Protein AF-A0A378C3D7-F1 (afdb_monomer)

InterPro domains:
  IPR007324 Sugar-binding domain, putative [PF04198] (3-172)
  IPR037171 NagB/RpiA transferase-like [SSF100950] (11-172)
  IPR051054 Bacterial SorC Transcriptional Regulators [PTHR34294] (16-173)

Structure (mmCIF, N/CA/C/O backbone):
data_AF-A0A378C3D7-F1
#
_entry.id   AF-A0A378C3D7-F1
#
loop_
_atom_site.group_PDB
_atom_site.id
_atom_site.type_symbol
_atom_site.label_atom_id
_atom_site.label_alt_id
_atom_site.label_comp_id
_atom_site.label_asym_id
_atom_site.label_entity_id
_atom_site.label_seq_id
_atom_site.pdbx_PDB_ins_code
_atom_site.Cartn_x
_atom_site.Cartn_y
_atom_site.Cartn_z
_atom_site.occupancy
_atom_site.B_iso_or_equiv
_atom_site.auth_seq_id
_atom_site.auth_comp_id
_atom_site.auth_asym_id
_atom_site.auth_atom_id
_atom_site.pdbx_PDB_model_num
ATOM 1 N N . MET A 1 1 ? 0.720 -15.425 -2.023 1.00 91.00 1 MET A N 1
ATOM 2 C CA . MET A 1 1 ? 1.687 -14.823 -2.971 1.00 91.00 1 MET A CA 1
ATOM 3 C C . MET A 1 1 ? 2.067 -13.434 -2.490 1.00 91.00 1 MET A C 1
ATOM 5 O O . MET A 1 1 ? 1.344 -12.910 -1.651 1.00 91.00 1 MET A O 1
ATOM 9 N N . ALA A 1 2 ? 3.160 -12.861 -2.989 1.00 94.19 2 ALA A N 1
ATOM 10 C CA . ALA A 1 2 ? 3.454 -11.440 -2.799 1.00 94.19 2 ALA A CA 1
ATOM 11 C C . ALA A 1 2 ? 2.635 -10.584 -3.788 1.00 94.19 2 ALA A C 1
ATOM 13 O O . ALA A 1 2 ? 2.364 -11.031 -4.901 1.00 94.19 2 ALA A O 1
ATOM 14 N N . LEU A 1 3 ? 2.231 -9.380 -3.369 1.00 95.75 3 LEU A N 1
ATOM 15 C CA . LEU A 1 3 ? 1.492 -8.393 -4.187 1.00 95.75 3 LEU A CA 1
ATOM 16 C C . LEU A 1 3 ? 2.310 -7.125 -4.470 1.00 95.75 3 LEU A C 1
ATOM 18 O O . LEU A 1 3 ? 1.850 -6.202 -5.136 1.00 95.75 3 LEU A O 1
ATOM 22 N N . ILE A 1 4 ? 3.506 -7.059 -3.905 1.00 94.62 4 ILE A N 1
ATOM 23 C CA . ILE A 1 4 ? 4.456 -5.963 -3.993 1.00 94.62 4 ILE A CA 1
ATOM 24 C C . ILE A 1 4 ? 5.833 -6.556 -3.723 1.00 94.62 4 ILE A C 1
ATOM 26 O O . ILE A 1 4 ? 5.930 -7.555 -3.013 1.00 94.62 4 ILE A O 1
ATOM 30 N N . SER A 1 5 ? 6.868 -5.940 -4.279 1.00 91.00 5 SER A N 1
ATOM 31 C CA . SER A 1 5 ? 8.249 -6.229 -3.913 1.00 91.00 5 SER A CA 1
ATOM 32 C C . SER A 1 5 ? 8.703 -5.346 -2.754 1.00 91.00 5 SER A C 1
ATOM 34 O O . SER A 1 5 ? 8.339 -4.166 -2.644 1.00 91.00 5 SER A O 1
ATOM 36 N N . ALA A 1 6 ? 9.523 -5.902 -1.879 1.00 85.25 6 ALA A N 1
ATOM 37 C CA . ALA A 1 6 ? 10.177 -5.186 -0.801 1.00 85.25 6 ALA A CA 1
ATOM 38 C C . ALA A 1 6 ? 11.645 -4.866 -1.103 1.00 85.25 6 ALA A C 1
ATOM 40 O O . ALA A 1 6 ? 12.421 -4.611 -0.185 1.00 85.25 6 ALA A O 1
ATOM 41 N N . MET A 1 7 ? 11.987 -4.825 -2.393 1.00 87.06 7 MET A N 1
ATOM 42 C CA . MET A 1 7 ? 13.275 -4.393 -2.925 1.00 87.06 7 MET A CA 1
ATOM 43 C C . MET A 1 7 ? 13.296 -2.880 -3.183 1.00 87.06 7 MET A C 1
ATOM 45 O O . MET A 1 7 ? 12.411 -2.354 -3.870 1.00 87.06 7 MET A O 1
ATOM 49 N N . ASN A 1 8 ? 14.289 -2.183 -2.628 1.00 80.56 8 ASN A N 1
ATOM 50 C CA . ASN A 1 8 ? 14.536 -0.762 -2.890 1.00 80.56 8 ASN A CA 1
ATOM 51 C C . ASN A 1 8 ? 15.337 -0.548 -4.195 1.00 80.56 8 ASN A C 1
ATOM 53 O O . ASN A 1 8 ? 15.676 -1.503 -4.893 1.00 80.56 8 ASN A O 1
ATOM 57 N N . ALA A 1 9 ? 15.637 0.711 -4.531 1.00 77.38 9 ALA A N 1
ATOM 58 C CA . ALA A 1 9 ? 16.337 1.074 -5.768 1.00 77.38 9 ALA A CA 1
ATOM 59 C C . ALA A 1 9 ? 17.765 0.498 -5.875 1.00 77.38 9 ALA A C 1
ATOM 61 O O . ALA A 1 9 ? 18.245 0.282 -6.984 1.00 77.38 9 ALA A O 1
ATOM 62 N N . ASP A 1 10 ? 18.407 0.196 -4.743 1.00 83.25 10 ASP A N 1
ATOM 63 C CA . ASP A 1 10 ? 19.747 -0.403 -4.679 1.00 83.25 10 ASP A CA 1
ATOM 64 C C . ASP A 1 10 ? 19.713 -1.943 -4.693 1.00 83.25 10 ASP A C 1
ATOM 66 O O . ASP A 1 10 ? 20.746 -2.603 -4.557 1.00 83.25 10 ASP A O 1
ATOM 70 N N . GLY A 1 11 ? 18.525 -2.542 -4.822 1.00 79.62 11 GLY A N 1
ATOM 71 C CA . GLY A 1 11 ? 18.344 -3.992 -4.812 1.00 79.62 11 GLY A CA 1
ATOM 72 C C . GLY A 1 11 ? 18.308 -4.619 -3.414 1.00 79.62 11 GLY A C 1
ATOM 73 O O . GLY A 1 11 ? 18.298 -5.845 -3.299 1.00 79.62 11 GLY A O 1
ATOM 74 N N . GLN A 1 12 ? 18.286 -3.819 -2.343 1.00 82.06 12 GLN A N 1
ATOM 75 C CA . GLN A 1 12 ? 18.181 -4.332 -0.977 1.00 82.06 12 GLN A CA 1
ATOM 76 C C . GLN A 1 12 ? 16.732 -4.688 -0.655 1.00 82.06 12 GLN A C 1
ATOM 78 O O . GLN A 1 12 ? 15.825 -3.871 -0.822 1.00 82.06 12 GLN A O 1
ATOM 83 N N . CYS A 1 13 ? 16.525 -5.903 -0.154 1.00 81.69 13 CYS A N 1
ATOM 84 C CA . CYS A 1 13 ? 15.226 -6.375 0.306 1.00 81.69 13 CYS A CA 1
ATOM 85 C C . CYS A 1 13 ? 15.108 -6.221 1.823 1.00 81.69 13 CYS A C 1
ATOM 87 O O . CYS A 1 13 ? 16.076 -6.449 2.551 1.00 81.69 13 CYS A O 1
ATOM 89 N N . ASN A 1 14 ? 13.909 -5.914 2.312 1.00 81.75 14 ASN A N 1
ATOM 90 C CA . ASN A 1 14 ? 13.586 -6.045 3.733 1.00 81.75 14 ASN A CA 1
ATOM 91 C C . ASN A 1 14 ? 12.668 -7.260 3.987 1.00 81.75 14 ASN A C 1
ATOM 93 O O . ASN A 1 14 ? 12.234 -7.955 3.067 1.00 81.75 14 ASN A O 1
ATOM 97 N N . TYR A 1 15 ? 12.358 -7.513 5.259 1.00 80.75 15 TYR A N 1
ATOM 98 C CA . TYR A 1 15 ? 11.633 -8.709 5.698 1.00 80.75 15 TYR A CA 1
ATOM 99 C C . TYR A 1 15 ? 10.174 -8.799 5.206 1.00 80.75 15 TYR A C 1
ATOM 101 O O . TYR A 1 15 ? 9.528 -9.829 5.407 1.00 80.75 15 TYR A O 1
ATOM 109 N N . TYR A 1 16 ? 9.604 -7.755 4.589 1.00 81.25 16 TYR A N 1
ATOM 110 C CA . TYR A 1 16 ? 8.207 -7.809 4.142 1.00 81.25 16 TYR A CA 1
ATOM 111 C C . TYR A 1 16 ? 7.995 -8.819 3.002 1.00 81.25 16 TYR A C 1
ATOM 113 O O . TYR A 1 16 ? 6.922 -9.423 2.943 1.00 81.25 16 TYR A O 1
ATOM 121 N N . ASP A 1 17 ? 9.012 -9.088 2.173 1.00 77.50 17 ASP A N 1
ATOM 122 C CA . ASP A 1 17 ? 8.954 -10.154 1.155 1.00 77.50 17 ASP A CA 1
ATOM 123 C C . ASP A 1 17 ? 8.973 -11.567 1.767 1.00 77.50 17 ASP A C 1
ATOM 125 O O . ASP A 1 17 ? 8.538 -12.534 1.131 1.00 77.50 17 ASP A O 1
ATOM 129 N N . ASP A 1 18 ? 9.402 -11.702 3.027 1.00 83.62 18 ASP A N 1
ATOM 130 C CA . ASP A 1 18 ? 9.397 -12.983 3.730 1.00 83.62 18 ASP A CA 1
ATOM 131 C C . ASP A 1 18 ? 8.004 -13.344 4.249 1.00 83.62 18 ASP A C 1
ATOM 133 O O . ASP A 1 18 ? 7.686 -14.526 4.376 1.00 83.62 18 ASP A O 1
ATOM 137 N N . VAL A 1 19 ? 7.136 -12.366 4.532 1.00 90.56 19 VAL A N 1
ATOM 138 C CA . VAL A 1 19 ? 5.809 -12.625 5.122 1.00 90.56 19 VAL A CA 1
ATOM 139 C C . VAL A 1 19 ? 4.958 -13.550 4.233 1.00 90.56 19 VAL A C 1
ATOM 141 O O . VAL A 1 19 ? 4.476 -14.577 4.733 1.00 90.56 19 VAL A O 1
ATOM 144 N N . PRO A 1 20 ? 4.810 -13.297 2.915 1.00 91.31 20 PRO A N 1
ATOM 145 C CA . PRO A 1 20 ? 4.125 -14.225 2.016 1.00 91.31 20 PRO A CA 1
ATOM 146 C C . PRO A 1 20 ? 4.796 -15.607 1.922 1.00 91.31 20 PRO A C 1
ATOM 148 O O . PRO A 1 20 ? 4.104 -16.628 1.819 1.00 91.31 20 PRO A O 1
ATOM 151 N N . LEU A 1 21 ? 6.130 -15.670 1.980 1.00 91.44 21 LEU A N 1
ATOM 152 C CA . LEU A 1 21 ? 6.882 -16.927 1.961 1.00 91.44 21 LEU A CA 1
ATOM 153 C C . LEU A 1 21 ? 6.651 -17.750 3.242 1.00 91.44 21 LEU A C 1
ATOM 155 O O . LEU A 1 21 ? 6.434 -18.961 3.186 1.00 91.44 21 LEU A O 1
ATOM 159 N N . LEU A 1 22 ? 6.651 -17.107 4.408 1.00 93.12 22 LEU A N 1
ATOM 160 C CA . LEU A 1 22 ? 6.389 -17.751 5.696 1.00 93.12 22 LEU A CA 1
ATOM 161 C C . LEU A 1 22 ? 4.962 -18.303 5.767 1.00 93.12 22 LEU A C 1
ATOM 163 O O . LEU A 1 22 ? 4.762 -19.428 6.235 1.00 93.12 22 LEU A O 1
ATOM 167 N N . LEU A 1 23 ? 3.980 -17.552 5.258 1.00 92.31 23 LEU A N 1
ATOM 168 C CA . LEU A 1 23 ? 2.599 -18.018 5.156 1.00 92.31 23 LEU A CA 1
ATOM 169 C C . LEU A 1 23 ? 2.502 -19.260 4.263 1.00 92.31 23 LEU A C 1
ATOM 171 O O . LEU A 1 23 ? 1.975 -20.284 4.696 1.00 92.31 23 LEU A O 1
ATOM 175 N N . THR A 1 24 ? 3.048 -19.197 3.044 1.00 93.00 24 THR A N 1
ATOM 176 C CA . THR A 1 24 ? 2.981 -20.321 2.091 1.00 93.00 24 THR A CA 1
ATOM 177 C C . THR A 1 24 ? 3.657 -21.582 2.622 1.00 93.00 24 THR A C 1
ATOM 179 O O . THR A 1 24 ? 3.104 -22.670 2.457 1.00 93.00 24 THR A O 1
ATOM 182 N N . ARG A 1 25 ? 4.778 -21.452 3.346 1.00 93.69 25 ARG A N 1
ATOM 183 C CA . ARG A 1 25 ? 5.426 -22.574 4.047 1.00 93.69 25 ARG A CA 1
ATOM 184 C C . ARG A 1 25 ? 4.510 -23.226 5.083 1.00 93.69 25 ARG A C 1
ATOM 186 O O . ARG A 1 25 ? 4.433 -24.452 5.125 1.00 93.69 25 ARG A O 1
ATOM 193 N N . LYS A 1 26 ? 3.795 -22.435 5.893 1.00 95.69 26 LYS A N 1
ATOM 194 C CA . LYS A 1 26 ? 2.877 -22.959 6.924 1.00 95.69 26 LYS A CA 1
ATOM 195 C C . LYS A 1 26 ? 1.714 -23.753 6.328 1.00 95.69 26 LYS A C 1
ATOM 197 O O . LYS A 1 26 ? 1.339 -24.774 6.894 1.00 95.69 26 LYS A O 1
ATOM 202 N N . ILE A 1 27 ? 1.180 -23.318 5.187 1.00 94.81 27 ILE A N 1
ATOM 203 C CA . ILE A 1 27 ? 0.044 -23.979 4.518 1.00 94.81 27 ILE A CA 1
ATOM 204 C C . ILE A 1 27 ? 0.467 -24.959 3.410 1.00 94.81 27 ILE A C 1
ATOM 206 O O . ILE A 1 27 ? -0.389 -25.521 2.736 1.00 94.81 27 ILE A O 1
ATOM 210 N N . LYS A 1 28 ? 1.778 -25.165 3.207 1.00 94.38 28 LYS A N 1
ATOM 211 C CA . LYS A 1 28 ? 2.359 -26.004 2.140 1.00 94.38 28 LYS A CA 1
ATOM 212 C C . LYS A 1 28 ? 1.839 -25.657 0.733 1.00 94.38 28 LYS A C 1
ATOM 214 O O . LYS A 1 28 ? 1.642 -26.540 -0.099 1.00 94.38 28 LYS A O 1
ATOM 219 N N . ALA A 1 29 ? 1.622 -24.370 0.466 1.00 93.44 29 ALA A N 1
ATOM 220 C CA . ALA A 1 29 ? 1.157 -23.878 -0.830 1.00 93.44 29 ALA A CA 1
ATOM 221 C C . ALA A 1 29 ? 2.322 -23.502 -1.757 1.00 93.44 29 ALA A C 1
ATOM 223 O O . ALA A 1 29 ? 3.445 -23.256 -1.315 1.00 93.44 29 ALA A O 1
ATOM 224 N N . LYS A 1 30 ? 2.031 -23.398 -3.060 1.00 92.31 30 LYS A N 1
ATOM 225 C CA . LYS A 1 30 ? 2.955 -22.790 -4.025 1.00 92.31 30 LYS A CA 1
ATOM 226 C C . LYS A 1 30 ? 3.147 -21.310 -3.702 1.00 92.31 30 LYS A C 1
ATOM 228 O O . LYS A 1 30 ? 2.216 -20.628 -3.270 1.00 92.31 30 LYS A O 1
ATOM 233 N N . TYR A 1 31 ? 4.351 -20.815 -3.957 1.00 92.56 31 TYR A N 1
ATOM 234 C CA . TYR A 1 31 ? 4.706 -19.429 -3.715 1.00 92.56 31 TYR A CA 1
ATOM 235 C C . TYR A 1 31 ? 5.035 -18.699 -5.016 1.00 92.56 31 TYR A C 1
ATOM 237 O O . TYR A 1 31 ? 5.780 -19.207 -5.849 1.00 92.56 31 TYR A O 1
ATOM 245 N N . TYR A 1 32 ? 4.474 -17.500 -5.159 1.00 93.31 32 TYR A N 1
ATOM 246 C CA . TYR A 1 32 ? 4.713 -16.592 -6.273 1.00 93.31 32 TYR A CA 1
ATOM 247 C C . TYR A 1 32 ? 5.266 -15.289 -5.701 1.00 93.31 32 TYR A C 1
ATOM 249 O O . TYR A 1 32 ? 4.608 -14.662 -4.862 1.00 93.31 32 TYR A O 1
ATOM 257 N N . GLN A 1 33 ? 6.472 -14.932 -6.141 1.00 92.00 33 GLN A N 1
ATOM 258 C CA . GLN A 1 33 ? 7.124 -13.656 -5.851 1.00 92.00 33 GLN A CA 1
ATOM 259 C C . GLN A 1 33 ? 6.627 -12.566 -6.802 1.00 92.00 33 GLN A C 1
ATOM 261 O O . GLN A 1 33 ? 6.254 -12.874 -7.937 1.00 92.00 33 GLN A O 1
ATOM 266 N N . TRP A 1 34 ? 6.648 -11.308 -6.355 1.00 94.31 34 TRP A N 1
ATOM 267 C CA . TRP A 1 34 ? 6.307 -10.171 -7.209 1.00 94.31 34 TRP A CA 1
ATOM 268 C C . TRP A 1 34 ? 7.497 -9.828 -8.124 1.00 94.31 34 TRP A C 1
ATOM 270 O O . TRP A 1 34 ? 8.564 -9.491 -7.616 1.00 94.31 34 TRP A O 1
ATOM 280 N N . PRO A 1 35 ? 7.375 -9.940 -9.460 1.00 92.75 35 PRO A N 1
ATOM 281 C CA . PRO A 1 35 ? 8.528 -9.943 -10.361 1.00 92.75 35 PRO A CA 1
ATOM 282 C C . PRO A 1 35 ? 8.864 -8.539 -10.896 1.00 92.75 35 PRO A C 1
ATOM 284 O O . PRO A 1 35 ? 9.059 -8.373 -12.097 1.00 92.75 35 PRO A O 1
ATOM 287 N N . ALA A 1 36 ? 8.868 -7.529 -10.028 1.00 93.00 36 ALA A N 1
ATOM 288 C CA . ALA A 1 36 ? 9.195 -6.143 -10.370 1.00 93.00 36 ALA A CA 1
ATOM 289 C C . ALA A 1 36 ? 9.684 -5.390 -9.120 1.00 93.00 36 ALA A C 1
ATOM 291 O O . ALA A 1 36 ? 9.287 -5.769 -8.014 1.00 93.00 36 ALA A O 1
ATOM 292 N N . PRO A 1 37 ? 10.514 -4.338 -9.254 1.00 92.00 37 PRO A N 1
ATOM 293 C CA . PRO A 1 37 ? 10.870 -3.467 -8.133 1.00 92.00 37 PRO A CA 1
ATOM 294 C C . PRO A 1 37 ? 9.627 -2.759 -7.597 1.00 92.00 37 PRO A C 1
ATOM 296 O O . PRO A 1 37 ? 8.656 -2.594 -8.331 1.00 92.00 37 PRO A O 1
ATOM 299 N N . ARG A 1 38 ? 9.638 -2.301 -6.339 1.00 93.31 38 ARG A N 1
ATOM 300 C CA . ARG A 1 38 ? 8.477 -1.590 -5.772 1.00 93.31 38 ARG A CA 1
ATOM 301 C C . ARG A 1 38 ? 8.052 -0.404 -6.643 1.00 93.31 38 ARG A C 1
ATOM 303 O O . ARG A 1 38 ? 6.891 -0.324 -7.039 1.00 93.31 38 ARG A O 1
ATOM 310 N N . TYR A 1 39 ? 9.008 0.465 -6.948 1.00 94.44 39 TYR A N 1
ATOM 311 C CA . TYR A 1 39 ? 8.848 1.604 -7.842 1.00 94.44 39 TYR A CA 1
ATOM 312 C C . TYR A 1 39 ? 9.810 1.439 -9.014 1.00 94.44 39 TYR A C 1
ATOM 314 O O . TYR A 1 39 ? 10.985 1.137 -8.801 1.00 94.44 39 TYR A O 1
ATOM 322 N N . ALA A 1 40 ? 9.314 1.629 -10.231 1.00 94.56 40 ALA A N 1
ATOM 323 C CA . ALA A 1 40 ? 10.167 1.820 -11.395 1.00 94.56 40 ALA A CA 1
ATOM 324 C C . ALA A 1 40 ? 10.882 3.182 -11.308 1.00 94.56 40 ALA A C 1
ATOM 326 O O . ALA A 1 40 ? 10.387 4.110 -10.666 1.00 94.56 40 ALA A O 1
ATOM 327 N N . GLN A 1 41 ? 12.036 3.315 -11.955 1.00 91.88 41 GLN A N 1
ATOM 328 C CA . GLN A 1 41 ? 12.819 4.556 -11.967 1.00 91.88 41 GLN A CA 1
ATOM 329 C C . GLN A 1 41 ? 12.444 5.485 -13.129 1.00 91.88 41 GLN A C 1
ATOM 331 O O . GLN A 1 41 ? 12.866 6.637 -13.159 1.00 91.88 41 GLN A O 1
ATOM 336 N N . SER A 1 42 ? 11.667 4.995 -14.098 1.00 94.38 42 SER A N 1
ATOM 337 C CA . SER A 1 42 ? 11.177 5.774 -15.238 1.00 94.38 42 SER A CA 1
ATOM 338 C C . SER A 1 42 ? 9.884 5.186 -15.805 1.00 94.38 42 SER A C 1
ATOM 340 O O . SER A 1 42 ? 9.555 4.026 -15.549 1.00 94.38 42 SER A O 1
ATOM 342 N N . ALA A 1 43 ? 9.174 5.972 -16.619 1.00 95.69 43 ALA A N 1
ATOM 343 C CA . ALA A 1 43 ? 7.978 5.512 -17.323 1.00 95.69 43 ALA A CA 1
ATOM 344 C C . ALA A 1 43 ? 8.276 4.346 -18.285 1.00 95.69 43 ALA A C 1
ATOM 346 O O . ALA A 1 43 ? 7.506 3.389 -18.336 1.00 95.69 43 ALA A O 1
ATOM 347 N N . ASP A 1 44 ? 9.419 4.385 -18.977 1.00 96.81 44 ASP A N 1
ATOM 348 C CA . ASP A 1 44 ? 9.853 3.312 -19.879 1.00 96.81 44 ASP A CA 1
ATOM 349 C C . ASP A 1 44 ? 10.126 2.015 -19.103 1.00 96.81 44 ASP A C 1
ATOM 351 O O . ASP A 1 44 ? 9.729 0.926 -19.520 1.00 96.81 44 ASP A O 1
ATOM 355 N N . GLU A 1 45 ? 10.767 2.118 -17.933 1.00 94.94 45 GLU A N 1
ATOM 356 C CA . GLU A 1 45 ? 11.005 0.963 -17.066 1.00 94.94 45 GLU A CA 1
ATOM 357 C C . GLU A 1 45 ? 9.692 0.417 -16.487 1.00 94.94 45 GLU A C 1
ATOM 359 O O . GLU A 1 45 ? 9.485 -0.798 -16.438 1.00 94.94 45 GLU A O 1
ATOM 364 N N . TYR A 1 46 ? 8.779 1.304 -16.085 1.00 96.00 46 TYR A N 1
ATOM 365 C CA . TYR A 1 46 ? 7.445 0.926 -15.630 1.00 96.00 46 TYR A 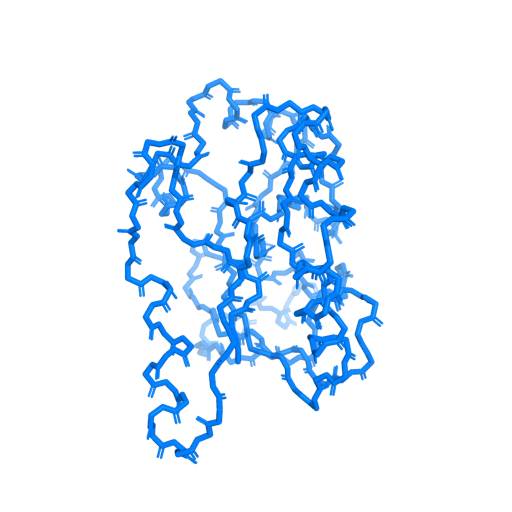CA 1
ATOM 366 C C . TYR A 1 46 ? 6.703 0.123 -16.704 1.00 96.00 46 TYR A C 1
ATOM 368 O O . TYR A 1 46 ? 6.211 -0.977 -16.437 1.00 96.00 46 TYR A O 1
ATOM 376 N N . GLU A 1 47 ? 6.677 0.630 -17.939 1.00 96.75 47 GLU A N 1
ATOM 377 C CA . GLU A 1 47 ? 6.051 -0.054 -19.068 1.00 96.75 47 GLU A CA 1
ATOM 378 C C . GLU A 1 47 ? 6.731 -1.399 -19.353 1.00 96.75 47 GLU A C 1
ATOM 380 O O . GLU A 1 47 ? 6.048 -2.416 -19.518 1.00 96.75 47 GLU A O 1
ATOM 385 N N . MET A 1 48 ? 8.065 -1.447 -19.334 1.00 96.44 48 MET A N 1
ATOM 386 C CA . MET A 1 48 ? 8.829 -2.684 -19.502 1.00 96.44 48 MET A CA 1
ATOM 387 C C . MET A 1 48 ? 8.429 -3.745 -18.463 1.00 96.44 48 MET A C 1
ATOM 389 O O . MET A 1 48 ? 8.158 -4.893 -18.832 1.00 96.44 48 MET A O 1
ATOM 393 N N . TRP A 1 49 ? 8.357 -3.388 -17.175 1.00 95.19 49 TRP A N 1
ATOM 394 C CA . TRP A 1 49 ? 7.947 -4.319 -16.120 1.00 95.19 49 TRP A CA 1
ATOM 395 C C . TRP A 1 49 ? 6.496 -4.764 -16.293 1.00 95.19 49 TRP A C 1
ATOM 397 O O . TRP A 1 49 ? 6.224 -5.965 -16.305 1.00 95.19 49 TRP A O 1
ATOM 407 N N . CYS A 1 50 ? 5.565 -3.829 -16.490 1.00 93.50 50 CYS A N 1
ATOM 408 C CA . CYS A 1 50 ? 4.136 -4.138 -16.569 1.00 93.50 50 CYS A CA 1
ATOM 409 C C . CYS A 1 50 ? 3.745 -4.920 -17.836 1.00 93.50 50 CYS A C 1
ATOM 411 O O . CYS A 1 50 ? 2.756 -5.664 -17.846 1.00 93.50 50 CYS A O 1
ATOM 413 N N . THR A 1 51 ? 4.524 -4.803 -18.912 1.00 94.81 51 THR A N 1
ATOM 414 C CA . THR A 1 51 ? 4.316 -5.568 -20.149 1.00 94.81 51 THR A CA 1
ATOM 415 C C . THR A 1 51 ? 5.034 -6.919 -20.159 1.00 94.81 51 THR A C 1
ATOM 417 O O . THR A 1 51 ? 4.684 -7.787 -20.967 1.00 94.81 51 THR A O 1
ATOM 420 N N . ASN A 1 52 ? 5.965 -7.153 -19.228 1.00 95.69 52 ASN A N 1
ATOM 421 C CA . ASN A 1 52 ? 6.711 -8.401 -19.120 1.00 95.69 52 ASN A CA 1
ATOM 422 C C . ASN A 1 52 ? 5.784 -9.616 -18.907 1.00 95.69 52 ASN A C 1
ATOM 424 O O . ASN A 1 52 ? 4.859 -9.603 -18.090 1.00 95.69 52 ASN A O 1
ATOM 428 N N . ARG A 1 53 ? 6.072 -10.724 -19.607 1.00 96.50 53 ARG A N 1
ATOM 429 C CA . ARG A 1 53 ? 5.297 -11.977 -19.519 1.00 96.50 53 ARG A CA 1
ATOM 430 C C . ARG A 1 53 ? 5.160 -12.492 -18.083 1.00 96.50 53 ARG A C 1
ATOM 432 O O . ARG A 1 53 ? 4.086 -12.966 -17.708 1.00 96.50 53 ARG A O 1
ATOM 439 N N . LEU A 1 54 ? 6.235 -12.437 -17.296 1.00 95.06 54 LEU A N 1
ATOM 440 C CA . LEU A 1 54 ? 6.240 -12.927 -15.919 1.00 95.06 54 LEU A CA 1
ATOM 441 C C . LEU A 1 54 ? 5.370 -12.041 -15.023 1.00 95.06 54 LEU A C 1
ATOM 443 O O . LEU A 1 54 ? 4.547 -12.572 -14.280 1.00 95.06 54 LEU A O 1
ATOM 447 N N . PHE A 1 55 ? 5.477 -10.717 -15.161 1.00 95.75 55 PHE A N 1
ATOM 448 C CA . PHE A 1 55 ? 4.630 -9.763 -14.443 1.00 95.75 55 PHE A CA 1
ATOM 449 C C . PHE A 1 55 ? 3.147 -9.987 -14.730 1.00 95.75 55 PHE A C 1
ATOM 451 O O . PHE A 1 55 ? 2.354 -10.119 -13.798 1.00 95.75 55 PHE A O 1
ATOM 458 N N . ARG A 1 56 ? 2.773 -10.130 -16.006 1.00 95.94 56 ARG A N 1
ATOM 459 C CA . ARG A 1 56 ? 1.386 -10.426 -16.404 1.00 95.94 56 ARG A CA 1
ATOM 460 C C . ARG A 1 56 ? 0.894 -11.763 -15.857 1.00 95.94 56 ARG A C 1
ATOM 462 O O . ARG A 1 56 ? -0.243 -11.852 -15.406 1.00 95.94 56 ARG A O 1
ATOM 469 N N . SER A 1 57 ? 1.747 -12.788 -15.859 1.00 95.81 57 SER A N 1
ATOM 470 C CA . SER A 1 57 ? 1.396 -14.112 -15.328 1.00 95.81 57 SER A CA 1
ATOM 471 C C . SER A 1 57 ? 1.140 -14.065 -13.819 1.00 95.81 57 SER A C 1
ATOM 473 O O . SER A 1 57 ? 0.123 -14.574 -13.355 1.00 95.81 57 SER A O 1
ATOM 475 N N . VAL A 1 58 ? 2.026 -13.421 -13.049 1.00 95.38 58 VAL A N 1
ATOM 476 C CA . VAL A 1 58 ? 1.872 -13.289 -11.589 1.00 95.38 58 VAL A CA 1
ATOM 477 C C . VAL A 1 58 ? 0.698 -12.373 -11.234 1.00 95.38 58 VAL A C 1
ATOM 479 O O . VAL A 1 58 ? -0.098 -12.723 -10.367 1.00 95.38 58 VAL A O 1
ATOM 482 N N . SER A 1 59 ? 0.527 -11.257 -11.946 1.00 95.38 59 SER A N 1
ATOM 483 C CA . SER A 1 59 ? -0.638 -10.371 -11.795 1.00 95.38 59 SER A CA 1
ATOM 484 C C . SER A 1 59 ? -1.951 -11.095 -12.098 1.00 95.38 59 SER A C 1
ATOM 486 O O . SER A 1 59 ? -2.947 -10.880 -11.413 1.00 95.38 59 SER A O 1
ATOM 488 N N . GLY A 1 60 ? -1.948 -11.999 -13.084 1.00 95.56 60 GLY A N 1
ATOM 489 C CA . GLY A 1 60 ? -3.080 -12.873 -13.384 1.00 95.56 60 GLY A CA 1
ATOM 490 C C . GLY A 1 60 ? -3.454 -13.759 -12.198 1.00 95.56 60 GLY A C 1
ATOM 491 O O . GLY A 1 60 ? -4.621 -13.816 -11.837 1.00 95.56 60 GLY A O 1
ATOM 492 N N . VAL A 1 61 ? -2.472 -14.374 -11.531 1.00 94.88 61 VAL A N 1
ATOM 493 C CA . VAL A 1 61 ? -2.720 -15.164 -10.311 1.00 94.88 61 VAL A CA 1
ATOM 494 C C . VAL A 1 61 ? -3.253 -14.286 -9.169 1.00 94.88 61 VAL A C 1
ATOM 496 O O . VAL A 1 61 ? -4.161 -14.710 -8.464 1.00 94.88 61 VAL A O 1
ATOM 499 N N . ALA A 1 62 ? -2.742 -13.060 -9.004 1.00 95.25 62 ALA A N 1
ATOM 500 C CA . ALA A 1 62 ? -3.225 -12.126 -7.978 1.00 95.25 62 ALA A CA 1
ATOM 501 C C . ALA A 1 62 ? -4.683 -11.700 -8.201 1.00 95.25 62 ALA A C 1
ATOM 503 O O . ALA A 1 62 ? -5.433 -11.533 -7.242 1.00 95.25 62 ALA A O 1
ATOM 504 N N . ARG A 1 63 ? -5.098 -11.568 -9.464 1.00 95.69 63 ARG A N 1
ATOM 505 C CA . ARG A 1 63 ? -6.476 -11.237 -9.839 1.00 95.69 63 ARG A CA 1
ATOM 506 C C . ARG A 1 63 ? -7.476 -12.340 -9.492 1.00 95.69 63 ARG A C 1
ATOM 508 O O . ARG A 1 63 ? -8.608 -12.023 -9.152 1.00 95.69 63 ARG A O 1
ATOM 515 N N . GLU A 1 64 ? -7.053 -13.600 -9.542 1.00 95.56 64 GLU A N 1
ATOM 516 C CA . GLU A 1 64 ? -7.879 -14.760 -9.176 1.00 95.56 64 GLU A CA 1
ATOM 517 C C . GLU A 1 64 ? -7.797 -15.099 -7.673 1.00 95.56 64 GLU A C 1
ATOM 519 O O . GLU A 1 64 ? -8.142 -16.206 -7.267 1.00 95.56 64 GLU A O 1
ATOM 524 N N . ALA A 1 65 ? -7.286 -14.194 -6.830 1.00 96.06 65 ALA A N 1
ATOM 525 C CA . ALA A 1 65 ? -7.152 -14.463 -5.404 1.00 96.06 65 ALA A CA 1
ATOM 526 C C . ALA A 1 65 ? -8.520 -14.614 -4.716 1.00 96.06 65 ALA A C 1
ATOM 528 O O . ALA A 1 65 ? -9.386 -13.748 -4.835 1.00 96.06 65 ALA A O 1
ATOM 529 N N . ASP A 1 66 ? -8.673 -15.664 -3.903 1.00 96.81 66 ASP A N 1
ATOM 530 C CA . ASP A 1 66 ? -9.867 -15.872 -3.070 1.00 96.81 66 ASP A CA 1
ATOM 531 C C . ASP A 1 66 ? -9.928 -14.920 -1.865 1.00 96.81 66 ASP A C 1
ATOM 533 O O . ASP A 1 66 ? -10.996 -14.671 -1.310 1.00 96.81 66 ASP A O 1
ATOM 537 N N . VAL A 1 67 ? -8.775 -14.409 -1.423 1.00 97.25 67 VAL A N 1
ATOM 538 C CA . VAL A 1 67 ? -8.635 -13.462 -0.311 1.00 97.25 67 VAL A CA 1
ATOM 539 C C . VAL A 1 67 ? -7.309 -12.710 -0.418 1.00 97.25 67 VAL A C 1
ATOM 541 O O . VAL A 1 67 ? -6.282 -13.274 -0.802 1.00 97.25 67 VAL A O 1
ATOM 544 N N . ILE A 1 68 ? -7.322 -11.436 -0.033 1.00 97.94 68 ILE A N 1
ATOM 545 C CA . ILE A 1 68 ? -6.149 -10.562 0.012 1.00 97.94 68 ILE A CA 1
ATOM 546 C C . ILE A 1 68 ? -5.935 -10.081 1.447 1.00 97.94 68 ILE A C 1
ATOM 548 O O . ILE A 1 68 ? -6.864 -9.588 2.084 1.00 97.94 68 ILE A O 1
ATOM 552 N N . PHE A 1 69 ? -4.696 -10.179 1.931 1.00 97.38 69 PHE A N 1
ATOM 553 C CA . PHE A 1 69 ? -4.270 -9.621 3.214 1.00 97.38 69 PHE A CA 1
ATOM 554 C C . PHE A 1 69 ? -3.267 -8.493 2.987 1.00 97.38 69 PHE A C 1
ATOM 556 O O . PHE A 1 69 ? -2.303 -8.673 2.242 1.00 97.38 69 PHE A O 1
ATOM 563 N N . VAL A 1 70 ? -3.477 -7.348 3.637 1.00 97.44 70 VAL A N 1
ATOM 564 C CA . VAL A 1 70 ? -2.606 -6.169 3.506 1.00 97.44 70 VAL A CA 1
ATOM 565 C C . VAL A 1 70 ? -2.318 -5.511 4.853 1.00 97.44 70 VAL A C 1
ATOM 567 O O . VAL A 1 70 ? -3.071 -5.647 5.815 1.00 97.44 70 VAL A O 1
ATOM 570 N N . GLY A 1 71 ? -1.209 -4.782 4.922 1.00 96.94 71 GLY A N 1
ATOM 571 C CA . GLY A 1 71 ? -0.985 -3.777 5.957 1.00 96.94 71 GLY A CA 1
ATOM 572 C C . GLY A 1 71 ? -1.455 -2.401 5.486 1.00 96.94 71 GLY A C 1
ATOM 573 O O . GLY A 1 71 ? -1.673 -2.188 4.295 1.00 96.94 71 GLY A O 1
ATOM 574 N N . ILE A 1 72 ? -1.579 -1.470 6.432 1.00 98.19 72 ILE A N 1
ATOM 575 C CA . ILE A 1 72 ? -1.779 -0.043 6.151 1.00 98.19 72 ILE A CA 1
ATOM 576 C C . ILE A 1 72 ? -0.671 0.732 6.865 1.00 98.19 72 ILE A C 1
ATOM 578 O O . ILE A 1 72 ? -0.433 0.535 8.071 1.00 98.19 72 ILE A O 1
ATOM 582 N N . GLY A 1 73 ? 0.028 1.580 6.116 1.00 96.56 73 GLY A N 1
ATOM 583 C CA . GLY A 1 73 ? 1.082 2.458 6.611 1.00 96.56 73 GLY A CA 1
ATOM 584 C C . GLY A 1 73 ? 0.616 3.915 6.666 1.00 96.56 73 GLY A C 1
ATOM 585 O O . GLY A 1 73 ? -0.114 4.347 5.779 1.00 96.56 73 GLY A O 1
ATOM 586 N N . PRO A 1 74 ? 0.997 4.696 7.691 1.00 97.12 74 PRO A N 1
ATOM 587 C CA . PRO A 1 74 ? 0.834 6.144 7.654 1.00 97.12 74 PRO A CA 1
ATOM 588 C C . PRO A 1 74 ? 1.927 6.779 6.785 1.00 97.12 74 PRO A C 1
ATOM 590 O O . PRO A 1 74 ? 3.040 6.252 6.706 1.00 97.12 74 PRO A O 1
ATOM 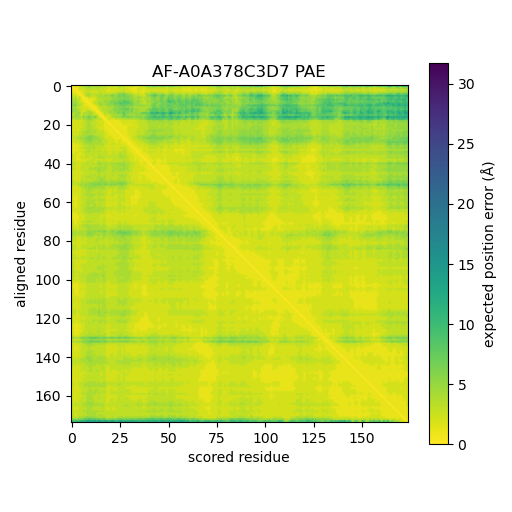593 N N . LEU A 1 75 ? 1.640 7.940 6.199 1.00 96.88 75 LEU A N 1
ATOM 594 C CA . LEU A 1 75 ? 2.670 8.786 5.601 1.00 96.88 75 LEU A CA 1
ATOM 595 C C . LEU A 1 75 ? 3.340 9.620 6.704 1.00 96.88 75 LEU A C 1
ATOM 597 O O . LEU A 1 75 ? 2.666 10.232 7.530 1.00 96.88 75 LEU A O 1
ATOM 601 N N . GLY A 1 76 ? 4.671 9.625 6.742 1.00 94.44 76 GLY A N 1
ATOM 602 C CA . GLY A 1 76 ? 5.441 10.451 7.673 1.00 94.44 76 GLY A CA 1
ATOM 603 C C . GLY A 1 76 ? 6.859 9.937 7.903 1.00 94.44 76 GLY A C 1
ATOM 604 O O . GLY A 1 76 ? 7.192 8.804 7.559 1.00 94.44 76 GLY A O 1
ATOM 605 N N . THR A 1 77 ? 7.706 10.745 8.538 1.00 91.62 77 THR A N 1
ATOM 606 C CA . THR A 1 77 ? 9.138 10.434 8.747 1.00 91.62 77 THR A CA 1
ATOM 607 C C . THR A 1 77 ? 9.389 9.232 9.662 1.00 91.62 77 THR A C 1
ATOM 609 O O . THR A 1 77 ? 10.465 8.640 9.650 1.00 91.62 77 THR A O 1
ATOM 612 N N . GLN A 1 78 ? 8.393 8.835 10.458 1.00 92.56 78 GLN A N 1
ATOM 613 C CA . GLN A 1 78 ? 8.462 7.629 11.285 1.00 92.56 78 GLN A CA 1
ATOM 614 C C . GLN A 1 78 ? 7.972 6.365 10.568 1.00 92.56 78 GLN A C 1
ATOM 616 O O . GLN A 1 78 ? 8.106 5.275 11.129 1.00 92.56 78 GLN A O 1
ATOM 621 N N . SER A 1 79 ? 7.426 6.497 9.355 1.00 93.31 79 SER A N 1
ATOM 622 C CA . SER A 1 79 ? 6.917 5.372 8.573 1.00 93.31 79 SER A CA 1
ATOM 623 C C . SER A 1 79 ? 8.056 4.461 8.088 1.00 93.31 79 SER A C 1
ATOM 625 O O . SER A 1 79 ? 9.135 4.956 7.748 1.00 93.31 79 SER A O 1
ATOM 627 N N . PRO A 1 80 ? 7.833 3.135 8.012 1.00 91.56 80 PRO A N 1
ATOM 628 C CA . PRO A 1 80 ? 8.818 2.215 7.446 1.00 91.56 80 PRO A CA 1
ATOM 629 C C . PRO A 1 80 ? 9.189 2.559 6.002 1.00 91.56 80 PRO A C 1
ATOM 631 O O . PRO A 1 80 ? 10.353 2.488 5.642 1.00 91.56 80 PRO A O 1
ATOM 634 N N . ILE A 1 81 ? 8.224 3.002 5.185 1.00 92.31 81 ILE A N 1
ATOM 635 C CA . ILE A 1 81 ? 8.476 3.304 3.769 1.00 92.31 81 ILE A CA 1
ATOM 636 C C . ILE A 1 81 ? 9.490 4.444 3.579 1.00 92.31 81 ILE A C 1
ATOM 638 O O . ILE A 1 81 ? 10.279 4.409 2.640 1.00 92.31 81 ILE A O 1
ATOM 642 N N . PHE A 1 82 ? 9.523 5.405 4.506 1.00 94.12 82 PHE A N 1
ATOM 643 C CA . PHE A 1 82 ? 10.536 6.458 4.541 1.00 94.12 82 PHE A CA 1
ATOM 644 C C . PHE A 1 82 ? 11.857 5.975 5.152 1.00 94.12 82 PHE A C 1
ATOM 646 O O . PHE A 1 82 ? 12.917 6.170 4.566 1.00 94.12 82 PHE A O 1
ATOM 653 N N . LYS A 1 83 ? 11.806 5.313 6.317 1.00 92.44 83 LYS A N 1
ATOM 654 C CA . LYS A 1 83 ? 13.008 4.849 7.036 1.00 92.44 83 LYS A CA 1
ATOM 655 C C . LYS A 1 83 ? 13.831 3.829 6.254 1.00 92.44 83 LYS A C 1
ATOM 657 O O . LYS A 1 83 ? 15.053 3.849 6.346 1.00 92.44 83 LYS A O 1
ATOM 662 N N . ASP A 1 84 ? 13.164 2.981 5.482 1.00 89.56 84 ASP A N 1
ATOM 663 C CA . ASP A 1 84 ? 13.797 1.954 4.655 1.00 89.56 84 ASP A CA 1
ATOM 664 C C . ASP A 1 84 ? 14.266 2.512 3.292 1.00 89.56 84 ASP A C 1
ATOM 666 O O . ASP A 1 84 ? 14.765 1.765 2.452 1.00 89.56 84 ASP A O 1
ATOM 670 N N . GLY A 1 85 ? 14.097 3.819 3.047 1.00 90.50 85 GLY A N 1
ATOM 671 C CA . GLY A 1 85 ? 14.614 4.498 1.857 1.00 90.50 85 GLY A CA 1
ATOM 672 C C . GLY A 1 85 ? 13.839 4.228 0.566 1.00 90.50 85 GLY A C 1
ATOM 673 O O . GLY A 1 85 ? 14.368 4.462 -0.515 1.00 90.50 85 GLY A O 1
ATOM 674 N N . PHE A 1 86 ? 12.591 3.748 0.640 1.00 91.50 86 PHE A N 1
ATOM 675 C CA . PHE A 1 86 ? 11.763 3.595 -0.564 1.00 91.50 86 PHE A CA 1
ATOM 676 C C . PHE A 1 86 ? 11.279 4.933 -1.117 1.00 91.50 86 PHE A C 1
ATOM 678 O O . PHE A 1 86 ? 11.007 5.025 -2.311 1.00 91.50 86 PHE A O 1
ATOM 685 N N . ILE A 1 87 ? 11.158 5.939 -0.249 1.00 94.00 87 ILE A N 1
ATOM 686 C CA . ILE A 1 87 ? 10.908 7.327 -0.628 1.00 94.00 87 ILE A CA 1
ATOM 687 C C . ILE A 1 87 ? 11.911 8.244 0.063 1.00 94.00 87 ILE A C 1
ATOM 689 O O . ILE A 1 87 ? 12.300 8.001 1.206 1.00 94.00 87 ILE A O 1
ATOM 693 N N . ASN A 1 88 ? 12.311 9.310 -0.620 1.00 94.44 88 ASN A N 1
ATOM 694 C CA . ASN A 1 88 ? 13.184 10.341 -0.065 1.00 94.44 88 ASN A CA 1
ATOM 695 C C . ASN A 1 88 ? 12.379 11.520 0.520 1.00 94.44 88 ASN A C 1
ATOM 697 O O . ASN A 1 88 ? 11.149 11.559 0.449 1.00 94.44 88 ASN A O 1
ATOM 701 N N . GLN A 1 89 ? 13.076 12.496 1.110 1.00 96.62 89 GLN A N 1
ATOM 702 C CA . GLN A 1 89 ? 12.439 13.671 1.717 1.00 96.62 89 GLN A CA 1
ATOM 703 C C . GLN A 1 89 ? 11.650 14.511 0.705 1.00 96.62 89 GLN A C 1
ATOM 705 O O . GLN A 1 89 ? 10.536 14.916 1.008 1.00 96.62 89 GLN A O 1
ATOM 710 N N . ALA A 1 90 ? 12.171 14.717 -0.507 1.00 96.62 90 ALA A N 1
ATOM 711 C CA . ALA A 1 90 ? 11.472 15.498 -1.527 1.00 96.62 90 ALA A CA 1
ATOM 712 C C . ALA A 1 90 ? 10.146 14.836 -1.943 1.00 96.62 90 ALA A C 1
ATOM 714 O O . ALA A 1 90 ? 9.125 15.509 -2.059 1.00 96.62 90 ALA A O 1
ATOM 715 N N . GLN A 1 91 ? 10.139 13.509 -2.094 1.00 96.81 91 GLN A N 1
ATOM 716 C CA . GLN A 1 91 ? 8.928 12.734 -2.377 1.00 96.81 91 GLN A CA 1
ATOM 717 C C . GLN A 1 91 ? 7.947 12.756 -1.197 1.00 96.81 91 GLN A C 1
ATOM 719 O O . GLN A 1 91 ? 6.744 12.883 -1.404 1.00 96.81 91 GLN A O 1
ATOM 724 N N . MET A 1 92 ? 8.441 12.666 0.044 1.00 97.44 92 MET A N 1
ATOM 725 C CA . MET A 1 92 ? 7.616 12.817 1.251 1.00 97.44 92 MET A CA 1
ATOM 726 C C . MET A 1 92 ? 6.926 14.186 1.290 1.00 97.44 92 MET A C 1
ATOM 728 O O . MET A 1 92 ? 5.723 14.263 1.556 1.00 97.44 92 MET A O 1
ATOM 732 N N . ASP A 1 93 ? 7.674 15.253 1.011 1.00 97.25 93 ASP A N 1
ATOM 733 C CA . ASP A 1 93 ? 7.168 16.625 1.013 1.00 97.25 93 ASP A CA 1
ATOM 734 C C . ASP A 1 93 ? 6.132 16.829 -0.098 1.00 97.25 93 ASP A C 1
ATOM 736 O O . ASP A 1 93 ? 5.067 17.391 0.158 1.00 97.25 93 ASP A O 1
ATOM 740 N N . GLU A 1 94 ? 6.384 16.303 -1.303 1.00 97.62 94 GLU A N 1
ATOM 741 C CA . GLU A 1 94 ? 5.423 16.334 -2.411 1.00 97.62 94 GLU A CA 1
ATOM 742 C C . GLU A 1 94 ? 4.119 15.608 -2.048 1.00 97.62 94 GLU A C 1
ATOM 744 O O . GLU A 1 94 ? 3.029 16.167 -2.188 1.00 97.62 94 GLU A O 1
ATOM 749 N N . LEU A 1 95 ? 4.218 14.369 -1.556 1.00 98.25 95 LEU A N 1
ATOM 750 C CA . LEU A 1 95 ? 3.057 13.566 -1.168 1.00 98.25 95 LEU A CA 1
ATOM 751 C C . LEU A 1 95 ? 2.242 14.258 -0.073 1.00 98.25 95 LEU A C 1
ATOM 753 O O . LEU A 1 95 ? 1.015 14.292 -0.152 1.00 98.25 95 LEU A O 1
ATOM 757 N N . THR A 1 96 ? 2.918 14.850 0.914 1.00 97.25 96 THR A N 1
ATOM 758 C CA . THR A 1 96 ? 2.273 15.593 2.004 1.00 97.25 96 THR A CA 1
ATOM 759 C C . THR A 1 96 ? 1.579 16.849 1.479 1.00 97.25 96 THR A C 1
ATOM 761 O O . THR A 1 96 ? 0.420 17.094 1.813 1.00 97.25 96 THR A O 1
ATOM 764 N N . ALA A 1 97 ? 2.242 17.622 0.612 1.00 97.81 97 ALA A N 1
ATOM 765 C CA . ALA A 1 97 ? 1.675 18.827 0.005 1.00 97.81 97 ALA A CA 1
ATOM 766 C C . ALA A 1 97 ? 0.436 18.528 -0.856 1.00 97.81 97 ALA A C 1
ATOM 768 O O . ALA A 1 97 ? -0.471 19.354 -0.946 1.00 97.81 97 ALA A O 1
ATOM 769 N N . ARG A 1 98 ? 0.371 17.330 -1.446 1.00 98.06 98 ARG A N 1
ATOM 770 C CA . ARG A 1 98 ? -0.779 16.835 -2.217 1.00 98.06 98 ARG A CA 1
ATOM 771 C C . ARG A 1 98 ? -1.852 16.144 -1.363 1.00 98.06 98 ARG A C 1
ATOM 773 O O . ARG A 1 98 ? -2.804 15.604 -1.915 1.00 98.06 98 ARG A O 1
ATOM 780 N N . GLY A 1 99 ? -1.723 16.162 -0.035 1.00 98.06 99 GLY A N 1
ATOM 781 C CA . GLY A 1 99 ? -2.732 15.637 0.890 1.00 98.06 99 GLY A CA 1
ATOM 782 C C . GLY A 1 99 ? -2.631 14.140 1.185 1.00 98.06 99 GLY A C 1
ATOM 783 O O . GLY A 1 99 ? -3.571 13.571 1.739 1.00 98.06 99 GLY A O 1
ATOM 784 N N . GLY A 1 100 ? -1.513 13.494 0.846 1.00 98.31 100 GLY A N 1
ATOM 785 C CA . GLY A 1 100 ? -1.252 12.105 1.207 1.00 98.31 100 GLY A CA 1
ATOM 786 C C . GLY A 1 100 ? -1.197 11.912 2.721 1.00 98.31 100 GLY A C 1
ATOM 787 O O . GLY A 1 100 ? -0.580 12.698 3.439 1.00 98.31 100 GLY A O 1
ATOM 788 N N . ILE A 1 101 ? -1.836 10.851 3.216 1.00 98.06 101 ILE A N 1
ATOM 789 C CA . ILE A 1 101 ? -1.878 10.543 4.656 1.00 98.06 101 ILE A CA 1
ATOM 790 C C . ILE A 1 101 ? -1.478 9.105 4.991 1.00 98.06 101 ILE A C 1
ATOM 792 O O . ILE A 1 101 ? -1.224 8.780 6.154 1.00 98.06 101 ILE A O 1
ATOM 796 N N . GLY A 1 102 ? -1.427 8.226 3.994 1.00 98.00 102 GLY A N 1
ATOM 797 C CA . GLY A 1 102 ? -1.134 6.815 4.193 1.00 98.00 102 GLY A CA 1
ATOM 798 C C . GLY A 1 102 ? -0.772 6.104 2.905 1.00 98.00 102 GLY A C 1
ATOM 799 O O . GLY A 1 102 ? -0.804 6.695 1.829 1.00 98.00 102 GLY A O 1
ATOM 800 N N . GLU A 1 103 ? -0.430 4.828 3.028 1.00 97.81 103 GLU A N 1
ATOM 801 C CA . GLU A 1 103 ? -0.152 3.952 1.901 1.00 97.81 103 GLU A CA 1
ATOM 802 C C . GLU A 1 103 ? -0.693 2.537 2.103 1.00 97.81 103 GLU A C 1
ATOM 804 O O . GLU A 1 103 ? -0.840 2.051 3.232 1.00 97.81 103 GLU A O 1
ATOM 809 N N . ILE A 1 104 ? -1.001 1.895 0.977 1.00 97.88 104 ILE A N 1
ATOM 810 C CA . ILE A 1 104 ? -1.393 0.489 0.889 1.00 97.88 104 ILE A CA 1
ATOM 811 C C . ILE A 1 104 ? -0.669 -0.104 -0.313 1.00 97.88 104 ILE A C 1
ATOM 813 O O . ILE A 1 104 ? -0.841 0.359 -1.442 1.00 97.88 104 ILE A O 1
ATOM 817 N N . LEU A 1 105 ? 0.141 -1.141 -0.083 1.00 96.56 105 LEU A N 1
ATOM 818 C CA . LEU A 1 105 ? 0.990 -1.736 -1.122 1.00 96.56 105 LEU A CA 1
ATOM 819 C C . LEU A 1 105 ? 1.834 -0.670 -1.851 1.00 96.56 105 LEU A C 1
ATOM 821 O O . LEU A 1 105 ? 1.948 -0.693 -3.080 1.00 96.56 105 LEU A O 1
ATOM 825 N N . GLY A 1 106 ? 2.417 0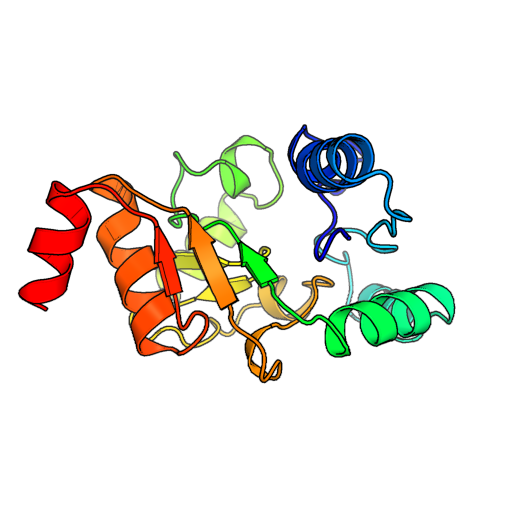.271 -1.105 1.00 95.75 106 GLY A N 1
ATOM 826 C CA . GLY A 1 106 ? 3.268 1.333 -1.640 1.00 95.75 106 GLY A CA 1
ATOM 827 C C . GLY A 1 106 ? 2.523 2.408 -2.435 1.00 95.75 106 GLY A C 1
ATOM 828 O O . GLY A 1 106 ? 3.161 3.343 -2.914 1.00 95.75 106 GLY A O 1
ATOM 829 N N . ARG A 1 107 ? 1.195 2.309 -2.586 1.00 97.75 107 ARG A N 1
ATOM 830 C CA . ARG A 1 107 ? 0.380 3.372 -3.180 1.00 97.75 107 ARG A CA 1
ATOM 831 C C . ARG A 1 107 ? -0.035 4.355 -2.113 1.00 97.75 107 ARG A C 1
ATOM 833 O O . ARG A 1 107 ? -0.714 3.965 -1.166 1.00 97.75 107 ARG A O 1
ATOM 840 N N . PHE A 1 108 ? 0.329 5.613 -2.296 1.00 98.50 108 PHE A N 1
ATOM 841 C CA . PHE A 1 108 ? -0.036 6.683 -1.380 1.00 98.50 108 PHE A CA 1
ATOM 842 C C . PHE A 1 108 ? -1.459 7.167 -1.641 1.00 98.50 108 PHE A C 1
ATOM 844 O O . PHE A 1 108 ? -1.835 7.399 -2.794 1.00 98.50 108 PHE A O 1
ATOM 851 N N . ILE A 1 109 ? -2.222 7.334 -0.566 1.00 98.75 109 ILE A N 1
ATOM 852 C CA . ILE A 1 109 ? -3.629 7.731 -0.593 1.00 98.75 109 ILE A CA 1
ATOM 853 C C . ILE A 1 109 ? -3.881 8.965 0.270 1.00 98.75 109 ILE A C 1
ATOM 855 O O . ILE A 1 109 ? -3.182 9.200 1.265 1.00 98.75 109 ILE A O 1
ATOM 859 N N . ASP A 1 110 ? -4.884 9.741 -0.117 1.00 98.69 110 ASP A N 1
ATOM 860 C CA . ASP A 1 110 ? -5.359 10.901 0.630 1.00 98.69 110 ASP A CA 1
ATOM 861 C C . ASP A 1 110 ? -6.414 10.527 1.690 1.00 98.69 110 ASP A C 1
ATOM 863 O O . ASP A 1 110 ? -6.688 9.354 1.946 1.00 98.69 110 ASP A O 1
ATOM 867 N N . ALA A 1 111 ? -7.011 11.532 2.337 1.00 98.38 111 ALA A N 1
ATOM 868 C CA . ALA A 1 111 ? -8.006 11.335 3.393 1.00 98.38 111 ALA A CA 1
ATOM 869 C C . ALA A 1 111 ? -9.351 10.740 2.928 1.00 98.38 111 ALA A C 1
ATOM 871 O O . ALA A 1 111 ? -10.109 10.242 3.769 1.00 98.38 111 ALA A O 1
ATOM 872 N N . GLN A 1 112 ? -9.660 10.794 1.630 1.00 98.38 112 GLN A N 1
ATOM 873 C CA . GLN A 1 112 ? -10.822 10.120 1.039 1.00 98.38 112 GLN A CA 1
ATOM 874 C C . GLN A 1 112 ? -10.484 8.700 0.578 1.00 98.38 112 GLN A C 1
ATOM 876 O O . GLN A 1 112 ? -11.385 7.910 0.301 1.00 98.38 112 GLN A O 1
ATOM 881 N N . GLY A 1 113 ? -9.198 8.348 0.582 1.00 98.19 113 GLY A N 1
ATOM 882 C CA . GLY A 1 113 ? -8.701 7.087 0.0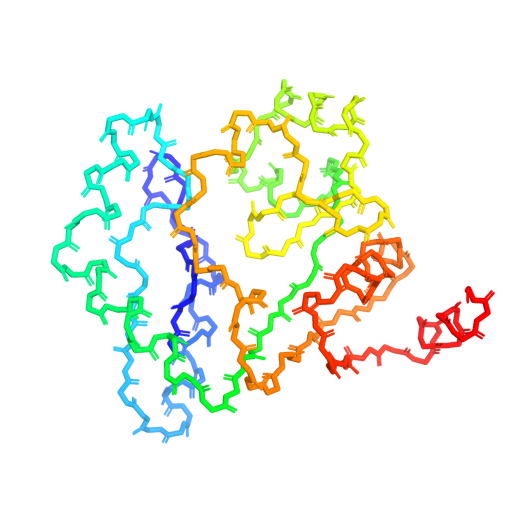61 1.00 98.19 113 GLY A CA 1
ATOM 883 C C . GLY A 1 113 ? -8.480 7.121 -1.448 1.00 98.19 113 GLY A C 1
ATOM 884 O O . GLY A 1 113 ? -8.290 6.061 -2.046 1.00 98.19 113 GLY A O 1
ATOM 885 N N . ASP A 1 114 ? -8.471 8.300 -2.067 1.00 98.38 114 ASP A N 1
ATOM 886 C CA . ASP A 1 114 ? -8.087 8.446 -3.465 1.00 98.38 114 ASP A CA 1
ATOM 887 C C . ASP A 1 114 ? -6.563 8.353 -3.598 1.00 98.38 114 ASP A C 1
ATOM 889 O O . ASP A 1 114 ? -5.808 8.722 -2.696 1.00 98.38 114 ASP A O 1
ATOM 893 N N . VAL A 1 115 ? -6.090 7.813 -4.725 1.00 98.31 115 VAL A N 1
ATOM 894 C CA . VAL A 1 115 ? -4.648 7.754 -5.007 1.00 98.31 115 VAL A CA 1
ATOM 895 C C . VAL A 1 115 ? -4.153 9.171 -5.243 1.00 98.31 115 VAL A C 1
ATOM 897 O O . VAL A 1 115 ? -4.638 9.854 -6.144 1.00 98.31 115 VAL A O 1
ATOM 900 N N . VAL A 1 116 ? -3.152 9.585 -4.470 1.00 98.44 116 VAL A N 1
ATOM 901 C CA . VAL A 1 116 ? -2.514 10.894 -4.632 1.00 98.44 116 VAL A CA 1
ATOM 902 C C . VAL A 1 116 ? -1.901 10.981 -6.030 1.00 98.44 116 VAL A C 1
ATOM 904 O O . VAL A 1 116 ? -1.106 10.118 -6.407 1.00 98.44 116 VAL A O 1
ATOM 907 N N . ASP A 1 117 ? -2.234 12.016 -6.802 1.00 97.62 117 ASP A N 1
ATOM 908 C CA . ASP A 1 117 ? -1.619 12.231 -8.115 1.00 97.62 117 ASP A CA 1
ATOM 909 C C . ASP A 1 117 ? -0.173 12.714 -7.952 1.00 97.62 117 ASP A C 1
ATOM 911 O O . ASP A 1 117 ? 0.065 13.905 -7.771 1.00 97.62 117 ASP A O 1
ATOM 915 N N . SER A 1 118 ? 0.786 11.792 -7.982 1.00 96.75 118 SER A N 1
ATOM 916 C CA . SER A 1 118 ? 2.222 12.058 -7.848 1.00 96.75 118 SER A CA 1
ATOM 917 C C . SER A 1 118 ? 3.033 11.180 -8.797 1.00 96.75 118 SER A C 1
ATOM 919 O O . SER A 1 118 ? 2.566 10.130 -9.251 1.00 96.75 118 SER A O 1
ATOM 921 N N . GLU A 1 119 ? 4.268 11.588 -9.086 1.00 94.75 119 GLU A N 1
ATOM 922 C CA . GLU A 1 119 ? 5.168 10.815 -9.949 1.00 94.75 119 GLU A CA 1
ATOM 923 C C . GLU A 1 119 ? 5.413 9.411 -9.385 1.00 94.75 119 GLU A C 1
ATOM 925 O O . GLU A 1 119 ? 5.280 8.417 -10.096 1.00 94.75 119 GLU A O 1
ATOM 930 N N . ILE A 1 120 ? 5.660 9.303 -8.078 1.00 95.62 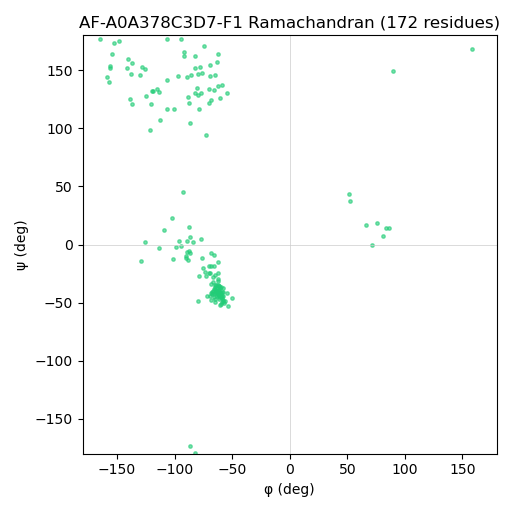120 ILE A N 1
ATOM 931 C CA . ILE A 1 120 ? 5.965 8.014 -7.457 1.00 95.62 120 ILE A CA 1
ATOM 932 C C . ILE A 1 120 ? 4.790 7.025 -7.509 1.00 95.62 120 ILE A C 1
ATOM 934 O O . ILE A 1 120 ? 4.993 5.830 -7.728 1.00 95.62 120 ILE A O 1
ATOM 938 N N . ASN A 1 121 ? 3.550 7.510 -7.395 1.00 97.19 121 ASN A N 1
ATOM 939 C CA . ASN A 1 121 ? 2.362 6.673 -7.573 1.00 97.19 121 ASN A CA 1
ATOM 940 C C . ASN A 1 121 ? 2.154 6.250 -9.033 1.00 97.19 121 ASN A C 1
ATOM 942 O O . ASN A 1 121 ? 1.537 5.216 -9.271 1.00 97.19 121 ASN A O 1
ATOM 946 N N . ARG A 1 122 ? 2.669 7.000 -10.016 1.00 96.38 122 ARG A N 1
ATOM 947 C CA . ARG A 1 122 ? 2.657 6.586 -11.432 1.00 96.38 122 ARG A CA 1
ATOM 948 C C . ARG A 1 122 ? 3.703 5.505 -11.726 1.00 96.38 122 ARG A C 1
ATOM 950 O O . ARG A 1 122 ? 3.548 4.783 -12.702 1.00 96.38 122 ARG A O 1
ATOM 957 N N . MET A 1 123 ? 4.720 5.371 -10.871 1.00 95.88 123 MET A N 1
ATOM 958 C CA . MET A 1 123 ? 5.808 4.394 -11.010 1.00 95.88 123 MET A CA 1
ATOM 959 C C . MET A 1 123 ? 5.636 3.127 -10.153 1.00 95.88 123 MET A C 1
ATOM 961 O O . MET A 1 123 ? 6.476 2.228 -10.205 1.00 95.88 123 MET A O 1
ATOM 965 N N . ILE A 1 124 ? 4.574 3.023 -9.346 1.00 96.19 124 ILE A N 1
ATOM 966 C CA . ILE A 1 124 ? 4.332 1.869 -8.464 1.00 96.19 124 ILE A CA 1
ATOM 967 C C . ILE A 1 124 ? 3.959 0.610 -9.255 1.00 96.19 124 ILE A C 1
ATOM 969 O O . ILE A 1 124 ? 2.931 0.561 -9.931 1.00 96.19 124 ILE A O 1
ATOM 973 N N . THR A 1 125 ? 4.730 -0.466 -9.107 1.00 96.31 125 THR A N 1
ATOM 974 C CA . THR A 1 125 ? 4.478 -1.716 -9.848 1.00 96.31 125 THR A CA 1
ATOM 975 C C . THR A 1 125 ? 3.641 -2.734 -9.075 1.00 96.31 125 THR A C 1
ATOM 977 O O . THR A 1 125 ? 3.398 -3.821 -9.587 1.00 96.31 125 THR A O 1
ATOM 980 N N . SER A 1 126 ? 3.232 -2.446 -7.835 1.00 96.19 126 SER A N 1
ATOM 981 C CA . SER A 1 126 ? 2.464 -3.386 -7.008 1.00 96.19 126 SER A CA 1
ATOM 982 C C . SER A 1 126 ? 1.106 -3.729 -7.629 1.00 96.19 126 SER A C 1
ATOM 984 O O . SER A 1 126 ? 0.605 -3.036 -8.512 1.00 96.19 126 SER A O 1
ATOM 986 N N . TYR A 1 127 ? 0.455 -4.791 -7.168 1.00 96.75 127 TYR A N 1
ATOM 987 C CA . TYR A 1 127 ? -0.892 -5.137 -7.620 1.00 96.75 127 TYR A CA 1
ATOM 988 C C . TYR A 1 127 ? -1.929 -4.128 -7.101 1.00 96.75 127 TYR A C 1
ATOM 990 O O . TYR A 1 127 ? -1.897 -3.767 -5.923 1.00 96.75 127 TYR A O 1
ATOM 998 N N . ASP A 1 128 ? -2.842 -3.655 -7.955 1.00 95.62 128 ASP A N 1
ATOM 999 C CA . ASP A 1 128 ? -3.953 -2.785 -7.544 1.00 95.62 128 ASP A CA 1
ATOM 1000 C C . ASP A 1 128 ? -5.155 -3.617 -7.086 1.00 95.62 128 ASP A C 1
ATOM 1002 O O . ASP A 1 128 ? -5.890 -4.191 -7.888 1.00 95.62 128 ASP A O 1
ATOM 1006 N N . ILE A 1 129 ? -5.358 -3.663 -5.771 1.00 97.06 129 ILE A N 1
ATOM 1007 C CA . ILE A 1 129 ? -6.378 -4.504 -5.137 1.00 97.06 129 ILE A CA 1
ATOM 1008 C C . ILE A 1 129 ? -7.801 -3.952 -5.274 1.00 97.06 129 ILE A C 1
ATOM 1010 O O . ILE A 1 129 ? -8.756 -4.658 -4.960 1.00 97.06 129 ILE A O 1
ATOM 1014 N N . ARG A 1 130 ? -7.982 -2.698 -5.713 1.00 94.12 130 ARG A N 1
ATOM 1015 C CA . ARG A 1 130 ? -9.308 -2.048 -5.742 1.00 94.12 130 ARG A CA 1
ATOM 1016 C C . ARG A 1 130 ? -10.275 -2.717 -6.716 1.00 94.12 130 ARG A C 1
ATOM 1018 O O . ARG A 1 130 ? -11.484 -2.654 -6.518 1.00 94.12 130 ARG A O 1
ATOM 1025 N N . GLN A 1 131 ? -9.744 -3.375 -7.745 1.00 88.56 131 GLN A N 1
ATOM 1026 C CA . GLN A 1 131 ? -10.533 -4.109 -8.736 1.00 88.56 131 GLN A CA 1
ATOM 1027 C C . GLN A 1 131 ? -10.828 -5.558 -8.316 1.00 88.56 131 GLN A C 1
ATOM 1029 O O . GLN A 1 131 ? -11.587 -6.249 -8.990 1.00 88.56 131 GLN A O 1
ATOM 1034 N N . SER A 1 132 ? -10.240 -6.049 -7.221 1.00 94.50 132 SER A N 1
ATOM 1035 C CA . SER A 1 132 ? -10.457 -7.422 -6.761 1.00 94.50 132 SER A CA 1
ATOM 1036 C C . SER A 1 132 ? -11.812 -7.551 -6.070 1.00 94.50 132 SER A C 1
ATOM 1038 O O . SER A 1 132 ? -12.113 -6.790 -5.157 1.00 94.50 132 SER A O 1
ATOM 1040 N N . HIS A 1 133 ? -12.617 -8.547 -6.438 1.00 92.50 133 HIS A N 1
ATOM 1041 C CA . HIS A 1 133 ? -13.946 -8.764 -5.843 1.00 92.50 133 HIS A CA 1
ATOM 1042 C C . HIS A 1 133 ? -13.935 -9.628 -4.570 1.00 92.50 133 HIS A C 1
ATOM 1044 O O . HIS A 1 133 ? -14.966 -9.781 -3.917 1.00 92.50 133 HIS A O 1
ATOM 1050 N N . CYS A 1 134 ? -12.782 -10.184 -4.203 1.00 97.31 134 CYS A N 1
ATOM 1051 C CA . CYS A 1 134 ? -12.619 -11.017 -3.019 1.00 97.31 134 CYS A CA 1
ATOM 1052 C C . CYS A 1 134 ? -12.625 -10.197 -1.710 1.00 97.31 134 CYS A C 1
ATOM 1054 O O . CYS A 1 134 ? -12.529 -8.963 -1.729 1.00 97.31 134 CYS A O 1
ATOM 1056 N N . PRO A 1 135 ? -12.679 -10.855 -0.538 1.00 98.38 135 PRO A N 1
ATOM 1057 C CA . PRO A 1 135 ? -12.323 -10.222 0.723 1.00 98.38 135 PRO A CA 1
ATOM 1058 C C . PRO A 1 135 ? -10.909 -9.619 0.671 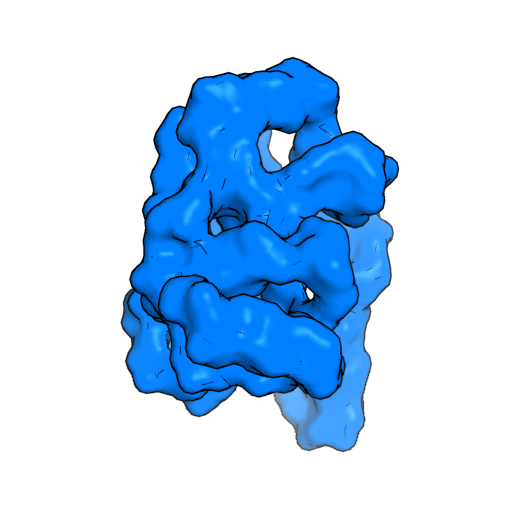1.00 98.38 135 PRO A C 1
ATOM 1060 O O . PRO A 1 135 ? -9.945 -10.276 0.272 1.00 98.38 135 PRO A O 1
ATOM 1063 N N . ARG A 1 136 ? -10.795 -8.357 1.085 1.00 98.38 136 ARG A N 1
ATOM 1064 C CA . ARG A 1 136 ? -9.567 -7.559 1.185 1.00 98.38 136 ARG A CA 1
ATOM 1065 C C . ARG A 1 136 ? -9.438 -7.117 2.635 1.00 98.38 136 ARG A C 1
ATOM 1067 O O . ARG A 1 136 ? -10.116 -6.184 3.071 1.00 98.38 136 ARG A O 1
ATOM 1074 N N . ILE A 1 137 ? -8.626 -7.847 3.389 1.00 98.62 137 ILE A N 1
ATOM 1075 C CA . ILE A 1 137 ? -8.545 -7.764 4.844 1.00 98.62 137 ILE A CA 1
ATOM 1076 C C . ILE A 1 137 ? -7.250 -7.054 5.236 1.00 98.62 137 ILE A C 1
ATOM 1078 O O . ILE A 1 137 ? -6.155 -7.561 4.988 1.00 98.62 137 ILE A O 1
ATOM 1082 N N . ALA A 1 138 ? -7.361 -5.895 5.882 1.00 98.50 138 ALA A N 1
ATOM 1083 C CA . ALA A 1 138 ? -6.208 -5.244 6.491 1.00 98.50 138 ALA A CA 1
ATOM 1084 C C . ALA A 1 138 ? -5.931 -5.767 7.900 1.00 98.50 138 ALA A C 1
ATOM 1086 O O . ALA A 1 138 ? -6.858 -6.006 8.672 1.00 98.50 138 ALA A O 1
ATOM 1087 N N . ALA A 1 139 ? -4.654 -5.831 8.269 1.00 98.25 139 ALA A N 1
ATOM 1088 C CA . ALA A 1 139 ? -4.210 -5.871 9.658 1.00 98.25 139 ALA A CA 1
ATOM 1089 C C . ALA A 1 139 ? -3.472 -4.563 9.984 1.00 98.25 139 ALA A C 1
ATOM 1091 O O . ALA A 1 139 ? -2.363 -4.322 9.501 1.00 98.25 139 ALA A O 1
ATOM 1092 N N . ALA A 1 140 ? -4.099 -3.689 10.773 1.00 98.00 140 ALA A N 1
ATOM 1093 C CA . ALA A 1 140 ? -3.530 -2.394 11.143 1.00 98.00 140 ALA A CA 1
ATOM 1094 C C . ALA A 1 140 ? -4.158 -1.869 12.437 1.00 98.00 140 ALA A C 1
ATOM 1096 O O . ALA A 1 140 ? -5.362 -1.987 12.642 1.00 98.00 140 ALA A O 1
ATOM 1097 N N . CYS A 1 141 ? -3.354 -1.269 13.311 1.00 98.00 141 CYS A N 1
ATOM 1098 C CA . CYS A 1 141 ? -3.792 -0.778 14.615 1.00 98.00 141 CYS A CA 1
ATOM 1099 C C . CYS A 1 141 ? -2.923 0.393 15.101 1.00 98.00 141 CYS A C 1
ATOM 1101 O O . CYS A 1 141 ? -1.908 0.723 14.476 1.00 98.00 141 CYS A O 1
ATOM 1103 N N . GLY A 1 142 ? -3.317 1.008 16.217 1.00 97.50 142 GLY A N 1
ATOM 1104 C CA . GLY A 1 142 ? -2.606 2.120 16.838 1.00 97.50 142 GLY A CA 1
ATOM 1105 C C . GLY A 1 142 ? -3.033 3.507 16.350 1.00 97.50 142 GLY A C 1
ATOM 1106 O O . GLY A 1 142 ? -3.406 3.729 15.198 1.00 97.50 142 GLY A O 1
ATOM 1107 N N . GLU A 1 143 ? -2.930 4.479 17.257 1.00 97.00 143 GLU A N 1
ATOM 1108 C CA . GLU A 1 143 ? -3.412 5.847 17.046 1.00 97.00 143 GLU A CA 1
ATOM 1109 C C . GLU A 1 143 ? -2.796 6.539 15.826 1.00 97.00 143 GLU A C 1
ATOM 1111 O O . GLU A 1 143 ? -3.517 7.113 15.013 1.00 97.00 143 GLU A O 1
ATOM 1116 N N . HIS A 1 144 ? -1.483 6.399 15.648 1.00 96.12 144 HIS A N 1
ATOM 1117 C CA . HIS A 1 144 ? -0.729 6.968 14.531 1.00 96.12 144 HIS A CA 1
ATOM 1118 C C . HIS A 1 144 ? -1.158 6.440 13.147 1.00 96.12 144 HIS A C 1
ATOM 1120 O O . HIS A 1 144 ? -0.810 7.046 12.139 1.00 96.12 144 HIS A O 1
ATOM 1126 N N . LYS A 1 145 ? -1.915 5.334 13.076 1.00 97.75 145 LYS A N 1
ATOM 1127 C CA . LYS A 1 145 ? -2.439 4.771 11.819 1.00 97.75 145 LYS A CA 1
ATOM 1128 C C . LYS A 1 145 ? -3.905 5.101 11.560 1.00 97.75 145 LYS A C 1
ATOM 1130 O O . LYS A 1 145 ? -4.370 4.895 10.443 1.00 97.75 145 LYS A O 1
ATOM 1135 N N . ARG A 1 146 ? -4.639 5.613 12.554 1.00 98.06 146 ARG A N 1
ATOM 1136 C CA . ARG A 1 146 ? -6.089 5.859 12.463 1.00 98.06 146 ARG A CA 1
ATOM 1137 C C . ARG A 1 146 ? -6.506 6.652 11.214 1.00 98.06 146 ARG A C 1
ATOM 1139 O O . ARG A 1 146 ? -7.434 6.192 10.550 1.00 98.06 146 ARG A O 1
ATOM 1146 N N . PRO A 1 147 ? -5.840 7.766 10.834 1.00 98.12 147 PRO A N 1
ATOM 1147 C CA . PRO A 1 147 ? -6.205 8.498 9.619 1.00 98.12 147 PRO A CA 1
ATOM 1148 C C . PRO A 1 147 ? -6.064 7.647 8.350 1.00 98.12 147 PRO A C 1
ATOM 1150 O O . PRO A 1 147 ? -6.998 7.578 7.557 1.00 98.12 147 PRO A O 1
ATOM 1153 N N . ALA A 1 148 ? -4.942 6.938 8.196 1.00 98.44 148 ALA A N 1
ATOM 1154 C CA . ALA A 1 148 ? -4.692 6.067 7.048 1.00 98.44 148 ALA A CA 1
ATOM 1155 C C . ALA A 1 148 ? -5.668 4.877 6.994 1.00 98.44 148 ALA A C 1
ATOM 1157 O O . ALA A 1 148 ? -6.149 4.519 5.923 1.00 98.44 148 ALA A O 1
ATOM 1158 N N . ILE A 1 149 ? -6.010 4.292 8.149 1.00 98.75 149 ILE A N 1
ATOM 1159 C CA . ILE A 1 149 ? -7.007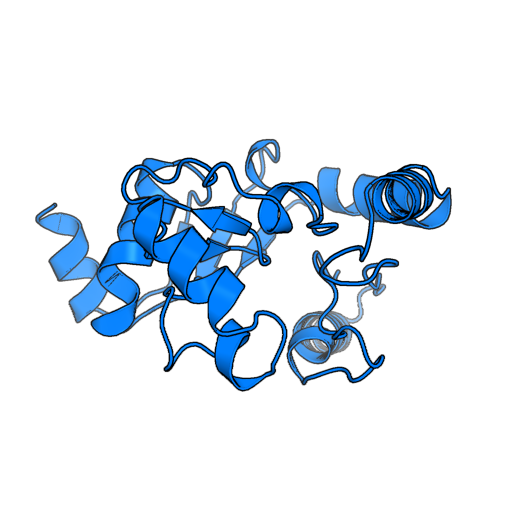 3.214 8.244 1.00 98.75 149 ILE A CA 1
ATOM 1160 C C . ILE A 1 149 ? -8.388 3.716 7.809 1.00 98.75 149 ILE A C 1
ATOM 1162 O O . ILE A 1 149 ? -9.071 3.042 7.040 1.00 98.75 149 ILE A O 1
ATOM 1166 N N . LEU A 1 150 ? -8.795 4.904 8.266 1.00 98.69 150 LEU A N 1
ATOM 1167 C CA . LEU A 1 150 ? -10.068 5.502 7.866 1.00 98.69 150 LEU A CA 1
ATOM 1168 C C . LEU A 1 150 ? -10.115 5.787 6.361 1.00 98.69 150 LEU A C 1
ATOM 1170 O O . LEU A 1 150 ? -11.118 5.471 5.728 1.00 98.69 150 LEU A O 1
ATOM 1174 N N . ALA A 1 151 ? -9.043 6.334 5.784 1.00 98.69 151 ALA A N 1
ATOM 1175 C CA . ALA A 1 151 ? -8.951 6.553 4.342 1.00 98.69 151 ALA A CA 1
ATOM 1176 C C . ALA A 1 151 ? -9.031 5.249 3.542 1.00 98.69 151 ALA A C 1
ATOM 1178 O O . ALA A 1 151 ? -9.771 5.176 2.566 1.00 98.69 151 ALA A O 1
ATOM 1179 N N . ALA A 1 152 ? -8.343 4.193 3.983 1.00 98.62 152 ALA A N 1
ATOM 1180 C CA . ALA A 1 152 ? -8.413 2.880 3.344 1.00 98.62 152 ALA A CA 1
ATOM 1181 C C . ALA A 1 152 ? -9.849 2.325 3.298 1.00 98.62 152 ALA A C 1
ATOM 1183 O O . ALA A 1 152 ? -10.264 1.757 2.286 1.00 98.62 152 ALA A O 1
ATOM 1184 N N . LEU A 1 153 ? -10.605 2.500 4.389 1.00 98.25 153 LEU A N 1
ATOM 1185 C CA . LEU A 1 153 ? -12.013 2.107 4.477 1.00 98.25 153 LEU A CA 1
ATOM 1186 C C . LEU A 1 153 ? -12.901 2.979 3.577 1.00 98.25 153 LEU A C 1
ATOM 1188 O O . LEU A 1 153 ? -13.703 2.438 2.819 1.00 98.25 153 LEU A O 1
ATOM 1192 N N . LYS A 1 154 ? -12.739 4.310 3.622 1.00 97.88 154 LYS A N 1
ATOM 1193 C CA . LYS A 1 154 ? -13.514 5.266 2.807 1.00 97.88 154 LYS A CA 1
ATOM 1194 C C . LYS A 1 154 ? -13.306 5.060 1.307 1.00 97.88 154 LYS A C 1
ATOM 1196 O O . LYS A 1 154 ? -14.284 4.978 0.572 1.00 97.88 154 LYS A O 1
ATOM 1201 N N . GLY A 1 155 ? -12.058 4.885 0.880 1.00 97.25 155 GLY A N 1
ATOM 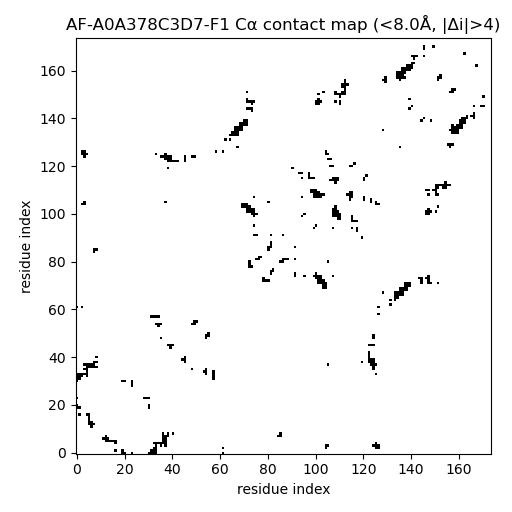1202 C CA . GLY A 1 155 ? -11.698 4.640 -0.518 1.00 97.25 155 GLY A CA 1
ATOM 1203 C C . GLY A 1 155 ? -11.971 3.212 -0.996 1.00 97.25 155 GLY A C 1
ATOM 1204 O O . GLY A 1 155 ? -11.582 2.852 -2.104 1.00 97.25 155 GLY A O 1
ATOM 1205 N N . GLY A 1 156 ? -12.581 2.357 -0.164 1.00 97.12 156 GLY A N 1
ATOM 1206 C CA . GLY A 1 156 ? -12.955 0.994 -0.543 1.00 97.12 156 GLY A CA 1
ATOM 1207 C C . GLY A 1 156 ? -11.775 0.058 -0.827 1.00 97.12 156 GLY A C 1
ATOM 1208 O O . GLY A 1 156 ? -11.966 -1.006 -1.424 1.00 97.12 156 GLY A O 1
ATOM 1209 N N . TRP A 1 157 ? -10.559 0.399 -0.392 1.00 98.19 157 TRP A N 1
ATOM 1210 C CA . TRP A 1 157 ? -9.374 -0.449 -0.566 1.00 98.19 157 TRP A CA 1
ATOM 1211 C C . TRP A 1 157 ? -9.528 -1.789 0.136 1.00 98.19 157 TRP A C 1
ATOM 1213 O O . TRP A 1 157 ? -9.088 -2.821 -0.368 1.00 98.19 157 TRP A O 1
ATOM 1223 N N . ILE A 1 158 ? -10.199 -1.774 1.283 1.00 98.50 158 ILE A N 1
ATOM 1224 C CA . ILE A 1 158 ? -10.442 -2.941 2.119 1.00 98.50 158 ILE A CA 1
ATOM 1225 C C . ILE A 1 158 ? -11.925 -3.066 2.450 1.00 98.50 158 ILE A C 1
ATOM 1227 O O . ILE A 1 158 ? -12.654 -2.078 2.496 1.00 98.50 158 ILE A O 1
ATOM 1231 N N . ASN A 1 159 ? -12.362 -4.295 2.692 1.00 97.56 159 ASN A N 1
ATOM 1232 C CA . ASN A 1 159 ? -13.710 -4.615 3.171 1.00 97.56 159 ASN A CA 1
ATOM 1233 C C . ASN A 1 159 ? -13.687 -5.461 4.459 1.00 97.56 159 ASN A C 1
ATOM 1235 O O . ASN A 1 159 ? -14.740 -5.806 4.987 1.00 97.56 159 ASN A O 1
ATOM 1239 N N . GLY A 1 160 ? -12.497 -5.755 4.992 1.00 98.19 160 GLY A N 1
ATOM 1240 C CA . GLY A 1 160 ? -12.293 -6.322 6.320 1.00 98.19 160 GLY A CA 1
ATOM 1241 C C . GLY A 1 160 ? -11.119 -5.648 7.028 1.00 98.19 160 GLY A C 1
ATOM 1242 O O . GLY A 1 160 ? -10.141 -5.255 6.392 1.00 98.19 160 GLY A O 1
ATOM 1243 N N . LEU A 1 161 ? -11.203 -5.523 8.352 1.00 98.75 161 LEU A N 1
ATOM 1244 C CA . LEU A 1 161 ? -10.153 -4.936 9.182 1.00 98.75 161 LEU A CA 1
ATOM 1245 C C . LEU A 1 161 ? -9.977 -5.746 10.469 1.00 98.75 161 LEU A C 1
ATOM 1247 O O . LEU A 1 161 ? -10.919 -5.926 11.237 1.00 98.75 161 LEU A O 1
ATOM 1251 N N . VAL A 1 162 ? -8.745 -6.177 10.720 1.00 98.69 162 VAL A N 1
ATOM 1252 C CA . VAL A 1 162 ? -8.275 -6.694 12.006 1.00 98.69 162 VAL A CA 1
ATOM 1253 C C . VAL A 1 162 ? -7.497 -5.575 12.694 1.00 98.69 162 VAL A C 1
ATOM 1255 O O . VAL A 1 162 ? -6.477 -5.107 12.180 1.00 98.69 162 VAL A O 1
ATOM 1258 N N . THR A 1 163 ? -7.991 -5.117 13.845 1.00 98.75 163 THR A N 1
ATOM 1259 C CA . THR A 1 163 ? -7.441 -3.966 14.574 1.00 98.75 163 THR A CA 1
ATOM 1260 C C . THR A 1 163 ? -7.611 -4.109 16.090 1.00 98.75 163 THR A C 1
ATOM 1262 O O . THR A 1 163 ? -8.219 -5.071 16.557 1.00 98.75 163 THR A O 1
ATOM 1265 N N . ASP A 1 164 ? -7.053 -3.171 16.860 1.00 98.62 164 ASP A N 1
ATOM 1266 C CA . ASP A 1 164 ? -7.226 -3.112 18.315 1.00 98.62 164 ASP A CA 1
ATOM 1267 C C . ASP A 1 164 ? -8.547 -2.428 18.717 1.00 98.62 164 ASP A C 1
ATOM 1269 O O . ASP A 1 164 ? -9.177 -1.712 17.934 1.00 98.62 164 ASP A O 1
ATOM 1273 N N . GLU A 1 165 ? -8.973 -2.635 19.965 1.00 98.56 165 GLU A N 1
ATOM 1274 C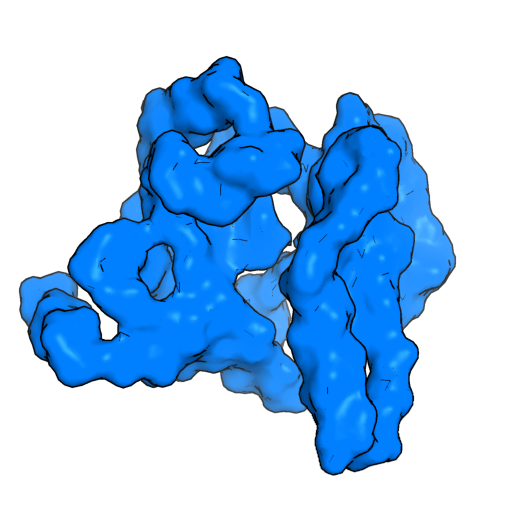 CA . GLU A 1 165 ? -10.229 -2.079 20.480 1.00 98.56 165 GLU A CA 1
ATOM 1275 C C . GLU A 1 165 ? -10.271 -0.545 20.393 1.00 98.56 165 GLU A C 1
ATOM 1277 O O . GLU A 1 165 ? -11.293 0.035 20.022 1.00 98.56 165 GLU A O 1
ATOM 1282 N N . HIS A 1 166 ? -9.165 0.133 20.707 1.00 98.50 166 HIS A N 1
ATOM 1283 C CA . HIS A 1 166 ? -9.111 1.594 20.717 1.00 98.50 166 HIS A CA 1
ATOM 1284 C C . HIS A 1 166 ? -9.288 2.193 19.317 1.00 98.50 166 HIS A C 1
ATOM 1286 O O . HIS A 1 166 ? -9.924 3.235 19.159 1.00 98.50 166 HIS A O 1
ATOM 1292 N N . THR A 1 167 ? -8.719 1.556 18.300 1.00 98.56 167 THR A N 1
ATOM 1293 C CA . THR A 1 167 ? -8.834 1.939 16.892 1.00 98.56 167 THR A CA 1
ATOM 1294 C C . THR A 1 167 ? -10.235 1.639 16.384 1.00 98.56 167 THR A C 1
ATOM 1296 O O . THR A 1 167 ? -10.846 2.519 15.784 1.00 98.56 167 THR A O 1
ATOM 1299 N N . ALA A 1 168 ? -10.787 0.462 16.702 1.00 98.56 168 ALA A N 1
ATOM 1300 C CA . ALA A 1 168 ? -12.164 0.112 16.357 1.00 98.56 168 ALA A CA 1
ATOM 1301 C C . ALA A 1 168 ? -13.172 1.119 16.937 1.00 98.56 168 ALA A C 1
ATOM 1303 O O . ALA A 1 168 ? -13.998 1.660 16.205 1.00 98.56 168 ALA A O 1
ATOM 1304 N N . ARG A 1 169 ? -13.064 1.448 18.232 1.00 98.38 169 ARG A N 1
ATOM 1305 C CA . ARG A 1 169 ? -13.926 2.450 18.884 1.00 98.38 169 ARG A CA 1
ATOM 1306 C C . ARG A 1 169 ? -13.797 3.829 18.250 1.00 98.38 169 ARG A C 1
ATOM 1308 O O . ARG A 1 169 ? -14.806 4.497 18.065 1.00 98.38 169 ARG A O 1
ATOM 1315 N N . TRP A 1 170 ? -12.578 4.250 17.914 1.00 98.50 170 TRP A N 1
ATOM 1316 C CA . TRP A 1 170 ? -12.353 5.528 17.240 1.00 98.50 170 TRP A CA 1
ATOM 1317 C C . TRP A 1 170 ? -12.965 5.557 15.835 1.00 98.50 170 TRP A C 1
ATOM 1319 O O . TRP A 1 170 ? -13.477 6.592 15.437 1.00 98.50 170 TRP A O 1
ATOM 1329 N N . LEU A 1 171 ? -12.936 4.447 15.090 1.00 98.25 171 LEU A N 1
ATOM 1330 C CA . LEU A 1 171 ? -13.526 4.367 13.747 1.00 98.25 171 LEU A CA 1
ATOM 1331 C C . LEU A 1 171 ? -15.056 4.460 13.770 1.00 98.25 171 LEU A C 1
ATOM 1333 O O . LEU A 1 171 ? -15.636 5.053 12.870 1.00 98.25 171 LEU A O 1
ATOM 1337 N N . LEU A 1 172 ? -15.703 3.927 14.810 1.00 97.81 172 LEU A N 1
ATOM 1338 C CA . LEU A 1 172 ? -17.162 3.976 14.971 1.00 97.81 172 LEU A CA 1
ATOM 1339 C C . LEU A 1 172 ? -17.713 5.388 15.249 1.00 97.81 172 LEU A C 1
ATOM 1341 O O . LEU A 1 172 ? -18.928 5.560 15.278 1.00 97.81 172 LEU A O 1
ATOM 1345 N N . THR A 1 173 ? -16.854 6.390 15.468 1.00 96.94 173 THR A N 1
ATOM 1346 C CA . THR A 1 173 ? -17.255 7.787 15.720 1.00 96.94 173 THR A CA 1
ATOM 1347 C C . THR A 1 173 ? -16.937 8.742 14.561 1.00 96.94 173 THR A C 1
ATOM 1349 O O . THR A 1 173 ? -16.961 9.960 14.756 1.00 96.94 173 THR A O 1
ATOM 1352 N N . ARG A 1 174 ? -16.595 8.217 13.377 1.00 92.94 174 ARG A N 1
ATOM 1353 C CA . ARG A 1 174 ? -16.143 8.984 12.201 1.00 92.94 174 ARG A CA 1
ATOM 1354 C C . ARG A 1 174 ? -17.127 8.992 11.047 1.00 92.94 174 ARG A C 1
ATOM 1356 O O . ARG A 1 174 ? -18.016 8.118 11.019 1.00 92.94 174 ARG A O 1
#

Solvent-accessible surface area (backbone atoms only — not comparable to full-atom values): 9643 Å² total; per-residue (Å²): 91,44,58,40,35,43,33,37,95,87,66,52,66,52,70,70,56,46,52,39,52,54,52,24,62,75,72,72,47,86,78,47,72,40,76,48,54,30,55,38,94,41,71,69,52,32,50,54,44,66,67,31,71,65,34,46,52,50,52,51,54,61,66,70,41,80,61,45,80,43,59,61,43,38,60,52,85,86,22,64,59,41,70,72,57,70,41,54,70,70,56,52,51,51,41,47,76,66,46,35,38,13,31,50,73,82,38,42,17,21,74,61,28,48,73,39,93,48,73,67,54,75,20,48,61,34,65,77,58,70,80,48,89,43,58,26,32,33,53,50,58,53,79,87,30,46,67,26,53,49,5,34,50,67,41,53,54,34,84,40,76,49,63,43,70,72,46,52,58,57,56,76,75,109

Sequence (174 aa):
MALISAMNADGQCNYYDDVPLLLTRKIKAKYYQWPAPRYAQSADEYEMWCTNRLFRSVSGVAREADVIFVGIGPLGTQSPIFKDGFINQAQMDELTARGGIGEILGRFIDAQGDVVDSEINRMITSYDIRQSHCPRIAAACGEHKRPAILAALKGGWINGLVTDEHTARWLLTR

Mean predicted aligned error: 3.02 Å

Nearest PDB structures (foldseek):
  4r9n-assembly1_A  TM=8.882E-01  e=5.402E-12  Listeria monocytogenes EGD-e
  2w48-assembly1_A  TM=8.930E-01  e=2.424E-11  Klebsiella pneumoniae
  2gnp-assembly1_A  TM=8.667E-01  e=6.046E-11  Streptococcus pneumoniae TIGR4
  2w48-assembly1_B  TM=9.031E-01  e=4.015E-10  Klebsiella pneumoniae
  2w48-assembly1_D  TM=8.705E-01  e=2.053E-09  Klebsiella pneumoniae

Radius of gyration: 15.76 Å; Cα contacts (8 Å, |Δi|>4): 302; chains: 1; bounding box: 37×45×41 Å

Organism: Klebsiella pneumoniae (NCBI:txid573)

Secondary structure (DSSP, 8-state):
--SS--B-TTS-B-GGGHHHHHHHHHHT-------S-SB-SSHHHHHHHHHSHHHHHHHHHHHT-S-EEEE-EE-STTSHHHHTTSS-HHHHHHHHHTT--EEETTEEE-TTSPBP--HHHHSB-S--GGG--S-EEEE--SGGGHHHHHHHHHTTS-SEEE--HHHHHHHTT-

Foldseek 3Di:
DFQAFQQAPVRDHDCPQCVQVVVCVVVVHDDDGQPAHQFDPDPVRLCVQCVDPSNVVSLVVVLPDQEAEWEKWFQDCPTPCDVVPNDDPVRSVVCVVQQFTIDISQFTAHQQLHGRPDPRNSGGSGHQQQPRPHAYEYEYEDDSCLSRVNNCVNNSVGDHYDYDPVSVVVSVVD

pLDDT: mean 94.91, std 4.46, range [77.38, 98.75]